Protein AF-A4JDG5-F1 (afdb_monomer_lite)

pLDDT: mean 88.94, std 6.56, range [57.28, 94.75]

Structure (mmCIF, N/CA/C/O backbone):
data_AF-A4JDG5-F1
#
_entry.id   AF-A4JDG5-F1
#
loop_
_atom_site.group_PDB
_atom_site.id
_atom_site.type_symbol
_atom_site.label_atom_id
_atom_site.label_alt_id
_atom_site.label_comp_id
_atom_site.label_asym_id
_atom_site.label_entity_id
_atom_site.label_seq_id
_atom_site.pdbx_PDB_ins_code
_atom_site.Cartn_x
_atom_site.Cartn_y
_atom_site.Cartn_z
_atom_site.occupancy
_atom_site.B_iso_or_equiv
_atom_site.auth_seq_id
_atom_site.auth_comp_id
_atom_site.auth_asym_id
_atom_site.auth_atom_id
_atom_site.pdbx_PDB_model_num
ATOM 1 N N . MET A 1 1 ? -7.821 -7.306 7.625 1.00 86.19 1 MET A N 1
ATOM 2 C CA . MET A 1 1 ? -7.073 -8.403 6.932 1.00 86.19 1 MET A CA 1
ATOM 3 C C . MET A 1 1 ? -5.574 -8.103 6.978 1.00 86.19 1 MET A C 1
ATOM 5 O O . MET A 1 1 ? -5.207 -6.957 6.794 1.00 86.19 1 MET A O 1
ATOM 9 N N . ILE A 1 2 ? -4.675 -9.073 7.212 1.00 88.75 2 ILE A N 1
ATOM 10 C CA . ILE A 1 2 ? -3.222 -8.779 7.216 1.00 88.75 2 ILE A CA 1
ATOM 11 C C . ILE A 1 2 ? -2.649 -8.882 5.800 1.00 88.75 2 ILE A C 1
ATOM 13 O O . ILE A 1 2 ? -2.760 -9.921 5.151 1.00 88.75 2 ILE A O 1
ATOM 17 N N . ILE A 1 3 ? -1.990 -7.817 5.350 1.00 89.62 3 ILE A N 1
ATOM 18 C CA . ILE A 1 3 ? -1.336 -7.707 4.048 1.00 89.62 3 ILE A CA 1
ATOM 19 C C . ILE A 1 3 ? 0.156 -7.412 4.222 1.00 89.62 3 ILE A C 1
ATOM 21 O O . ILE A 1 3 ? 0.556 -6.561 5.016 1.00 89.62 3 ILE A O 1
ATOM 25 N N . LYS A 1 4 ? 1.002 -8.128 3.473 1.00 90.25 4 LYS A N 1
ATOM 26 C CA . LYS A 1 4 ? 2.435 -7.819 3.385 1.00 90.25 4 LYS A CA 1
ATOM 27 C C . LYS A 1 4 ? 2.638 -6.647 2.432 1.00 90.25 4 LYS A C 1
ATOM 29 O O . LYS A 1 4 ? 2.216 -6.734 1.284 1.00 90.25 4 LYS A O 1
ATOM 34 N N . LEU A 1 5 ? 3.284 -5.591 2.916 1.00 87.12 5 LEU A N 1
ATOM 35 C CA . LEU A 1 5 ? 3.650 -4.423 2.117 1.00 87.12 5 LEU A CA 1
ATOM 36 C C . LEU A 1 5 ? 4.968 -4.661 1.378 1.00 87.12 5 LEU A C 1
ATOM 38 O O . LEU A 1 5 ? 5.085 -4.352 0.199 1.00 87.12 5 LEU A O 1
ATOM 42 N N . ASP A 1 6 ? 5.938 -5.259 2.067 1.00 85.38 6 ASP A N 1
ATOM 43 C CA . ASP A 1 6 ? 7.215 -5.696 1.510 1.00 85.38 6 ASP A CA 1
ATOM 44 C C . ASP A 1 6 ? 7.760 -6.890 2.310 1.00 85.38 6 ASP A C 1
ATOM 46 O O . ASP A 1 6 ? 7.069 -7.462 3.160 1.00 85.38 6 ASP A O 1
ATOM 50 N N . ARG A 1 7 ? 9.006 -7.288 2.040 1.00 83.38 7 ARG A N 1
ATOM 51 C CA . ARG A 1 7 ? 9.664 -8.425 2.696 1.00 83.38 7 ARG A CA 1
ATOM 52 C C . ARG A 1 7 ? 9.732 -8.304 4.224 1.00 83.38 7 ARG A C 1
ATOM 54 O O . ARG A 1 7 ? 9.709 -9.324 4.911 1.00 83.38 7 ARG A O 1
ATOM 61 N N . TYR A 1 8 ? 9.829 -7.088 4.749 1.00 85.75 8 TYR A N 1
ATOM 62 C CA . TYR A 1 8 ? 10.055 -6.805 6.165 1.00 85.75 8 TYR A CA 1
ATOM 63 C C . TYR A 1 8 ? 8.800 -6.326 6.890 1.00 85.75 8 TYR A C 1
ATOM 65 O O . TYR A 1 8 ? 8.754 -6.378 8.118 1.00 85.75 8 TYR A O 1
ATOM 73 N N . ARG A 1 9 ? 7.788 -5.847 6.158 1.00 87.81 9 ARG A N 1
ATOM 74 C CA . ARG A 1 9 ? 6.633 -5.153 6.738 1.00 87.81 9 ARG A CA 1
ATOM 75 C C . ARG A 1 9 ? 5.313 -5.791 6.322 1.00 87.81 9 ARG A C 1
ATOM 77 O O . ARG A 1 9 ? 5.039 -6.006 5.142 1.00 87.81 9 ARG A O 1
ATOM 84 N N . ALA A 1 10 ? 4.467 -6.039 7.314 1.00 90.12 10 ALA A N 1
ATOM 85 C CA . ALA A 1 10 ? 3.079 -6.442 7.142 1.00 90.12 10 ALA A CA 1
ATOM 86 C C . ALA A 1 10 ? 2.190 -5.560 8.017 1.00 90.12 10 ALA A C 1
ATOM 88 O O . ALA A 1 10 ? 2.573 -5.212 9.133 1.00 90.12 10 ALA A O 1
ATOM 89 N N . VAL A 1 11 ? 1.013 -5.206 7.513 1.00 90.06 11 VAL A N 1
ATOM 90 C CA . VAL A 1 11 ? 0.059 -4.334 8.204 1.00 90.06 11 VAL A CA 1
ATOM 91 C C . VAL A 1 11 ? -1.334 -4.943 8.169 1.00 90.06 11 VAL A C 1
ATOM 93 O O . VAL A 1 11 ? -1.664 -5.722 7.274 1.00 90.06 11 VAL A O 1
ATOM 96 N N . ASN A 1 12 ? -2.161 -4.590 9.150 1.00 91.94 12 ASN A N 1
ATOM 97 C CA . ASN A 1 12 ? -3.587 -4.882 9.089 1.00 91.94 12 ASN A CA 1
ATOM 98 C C . ASN A 1 12 ? -4.281 -3.810 8.236 1.00 91.94 12 ASN A C 1
ATOM 100 O O . ASN A 1 12 ? -4.087 -2.624 8.490 1.00 91.94 12 ASN A O 1
ATOM 104 N N . THR A 1 13 ? -5.080 -4.216 7.250 1.00 89.50 13 THR A N 1
ATOM 105 C CA . THR A 1 13 ? -5.809 -3.315 6.342 1.00 89.50 13 THR A CA 1
ATOM 106 C C . THR A 1 13 ? -6.767 -2.394 7.089 1.00 89.50 13 THR A C 1
ATOM 108 O O . THR A 1 13 ? -6.876 -1.231 6.727 1.00 89.50 13 THR A O 1
AT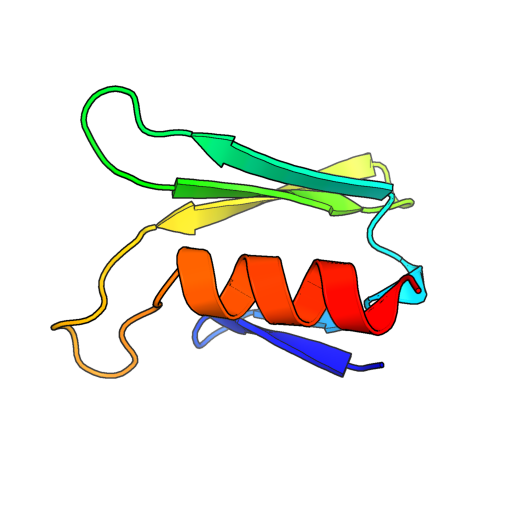OM 111 N N . ASP A 1 14 ? -7.361 -2.858 8.191 1.00 90.81 14 ASP A N 1
ATOM 112 C CA . ASP A 1 14 ? -8.202 -2.045 9.080 1.00 90.81 14 ASP A CA 1
ATOM 113 C C . ASP A 1 14 ? -7.454 -0.869 9.726 1.00 90.81 14 ASP A C 1
ATOM 115 O O . ASP A 1 14 ? -8.062 0.103 10.161 1.00 90.81 14 ASP A O 1
ATOM 119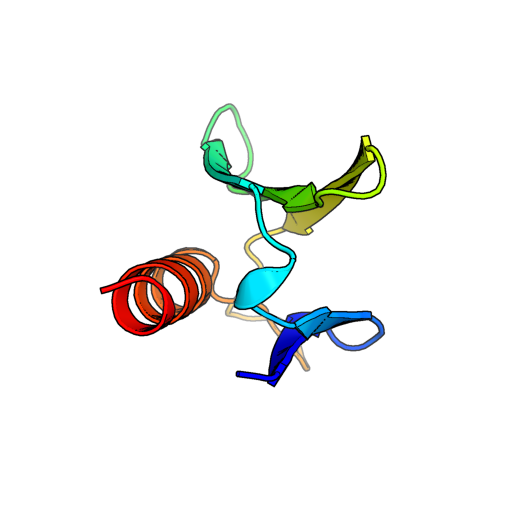 N N . HIS A 1 15 ? -6.124 -0.946 9.816 1.00 92.56 15 HIS A N 1
ATOM 120 C CA . HIS A 1 15 ? -5.302 0.128 10.374 1.00 92.56 15 HIS A CA 1
ATOM 121 C C . HIS A 1 15 ? -4.809 1.099 9.298 1.00 92.56 15 HIS A C 1
ATOM 123 O O . HIS A 1 15 ? -4.144 2.078 9.640 1.00 92.56 15 HIS A O 1
ATOM 129 N N . ILE A 1 16 ? -5.084 0.836 8.018 1.00 93.12 16 ILE A N 1
ATOM 130 C CA . ILE A 1 16 ? -4.713 1.717 6.913 1.00 93.12 16 ILE A CA 1
ATOM 131 C C . ILE A 1 16 ? -5.767 2.818 6.808 1.00 93.12 16 ILE A C 1
ATOM 133 O O . ILE A 1 16 ? -6.933 2.559 6.537 1.00 93.12 16 ILE A O 1
ATOM 137 N N . VAL A 1 17 ? -5.341 4.062 6.999 1.00 93.75 17 VAL A N 1
ATOM 138 C CA . VAL A 1 17 ? -6.193 5.250 6.850 1.00 93.75 17 VAL A CA 1
ATOM 139 C C . VAL A 1 17 ? -6.234 5.701 5.399 1.00 93.75 17 VAL A C 1
ATOM 141 O O . VAL A 1 17 ? -7.273 6.123 4.902 1.00 93.75 17 VAL A O 1
ATOM 144 N N . SER A 1 18 ? -5.099 5.628 4.707 1.00 93.25 18 SER A N 1
ATOM 145 C CA . SER A 1 18 ? -5.035 5.925 3.283 1.00 93.25 18 SER A CA 1
ATOM 146 C C . SER A 1 18 ? -3.914 5.154 2.610 1.00 93.25 18 SER A C 1
ATOM 148 O O . SER A 1 18 ? -2.877 4.865 3.208 1.00 93.25 18 SER A O 1
ATOM 150 N N . ALA A 1 19 ? -4.131 4.837 1.341 1.00 93.31 19 ALA A N 1
ATOM 151 C CA . ALA A 1 19 ? -3.113 4.330 0.446 1.00 93.31 19 ALA A CA 1
ATOM 152 C C . ALA A 1 19 ? -3.138 5.188 -0.824 1.00 93.31 19 ALA A C 1
ATOM 154 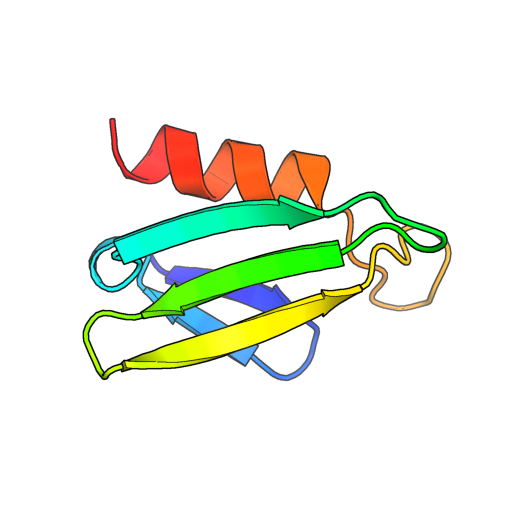O O . ALA A 1 19 ? -4.209 5.573 -1.296 1.00 93.31 19 ALA A O 1
ATOM 155 N N . LYS A 1 20 ? -1.972 5.540 -1.360 1.00 94.62 20 LYS A N 1
ATOM 156 C CA . LYS A 1 20 ? -1.853 6.328 -2.588 1.00 94.62 20 LYS A CA 1
ATOM 157 C C . LYS A 1 20 ? -0.640 5.876 -3.382 1.00 94.62 20 LYS A C 1
ATOM 159 O O . LYS A 1 20 ? 0.441 5.717 -2.826 1.00 94.62 20 LYS A O 1
ATOM 164 N N . ILE A 1 21 ? -0.818 5.729 -4.690 1.00 94.44 21 ILE A N 1
ATOM 165 C CA . ILE A 1 21 ? 0.295 5.509 -5.610 1.00 94.44 21 ILE A CA 1
ATOM 166 C C . ILE A 1 21 ? 0.868 6.870 -6.019 1.00 94.44 21 ILE A C 1
ATOM 168 O O . ILE A 1 21 ? 0.140 7.754 -6.477 1.00 94.44 21 ILE A O 1
ATOM 172 N N . ASP A 1 22 ? 2.172 7.032 -5.837 1.00 93.56 22 ASP A N 1
ATOM 173 C CA . ASP A 1 22 ? 2.955 8.186 -6.262 1.00 93.56 22 ASP A CA 1
ATOM 174 C C . ASP A 1 22 ? 3.880 7.760 -7.405 1.00 93.56 22 ASP A C 1
ATOM 176 O O . ASP A 1 22 ? 4.636 6.803 -7.267 1.00 93.56 22 ASP A O 1
ATOM 180 N N . THR A 1 23 ? 3.790 8.432 -8.553 1.00 90.38 23 THR A N 1
ATOM 181 C CA . THR A 1 23 ? 4.513 8.047 -9.782 1.00 90.38 23 THR A CA 1
ATOM 182 C C . THR A 1 23 ? 5.508 9.111 -10.236 1.00 90.38 23 THR A C 1
ATOM 184 O O . THR A 1 23 ? 5.844 9.185 -11.420 1.00 90.38 23 THR A O 1
ATOM 187 N N . TYR A 1 24 ? 5.931 10.005 -9.339 1.00 84.38 24 TYR A N 1
ATOM 188 C CA . TYR A 1 24 ? 6.831 11.088 -9.710 1.00 84.38 24 TYR A CA 1
ATOM 189 C C . TYR A 1 24 ? 8.286 10.597 -9.743 1.00 84.38 24 TYR A C 1
ATOM 191 O O . TYR A 1 24 ? 8.972 10.546 -8.722 1.00 84.38 24 TYR A O 1
ATOM 199 N N . GLY A 1 25 ? 8.755 10.243 -10.942 1.00 84.75 25 GLY A N 1
ATOM 200 C CA . GLY A 1 25 ? 10.081 9.669 -11.181 1.00 84.75 25 GLY A CA 1
ATOM 201 C C . GLY A 1 25 ? 10.055 8.149 -11.054 1.00 84.75 25 GLY A C 1
ATOM 202 O O . GLY A 1 25 ? 9.916 7.454 -12.057 1.00 84.75 25 GLY A O 1
ATOM 203 N N . ASP A 1 26 ? 10.138 7.653 -9.823 1.00 85.88 26 ASP A N 1
ATOM 204 C CA . ASP A 1 26 ? 9.928 6.241 -9.500 1.00 85.88 26 ASP A CA 1
ATOM 205 C C . ASP A 1 26 ? 8.489 6.020 -9.016 1.00 85.88 26 ASP A C 1
ATOM 207 O O . ASP A 1 26 ? 7.823 6.933 -8.523 1.00 85.88 26 ASP A O 1
ATOM 211 N N . THR A 1 27 ? 7.996 4.789 -9.147 1.00 92.19 27 THR A N 1
ATOM 212 C CA . THR A 1 27 ? 6.652 4.430 -8.678 1.00 92.19 27 THR A CA 1
ATOM 213 C C . THR A 1 27 ? 6.726 3.919 -7.240 1.00 92.19 27 THR A C 1
ATOM 215 O O . THR A 1 27 ? 7.462 2.978 -6.947 1.00 92.19 27 THR A O 1
ATOM 218 N N . TYR A 1 28 ? 5.940 4.512 -6.344 1.00 93.00 28 TYR A N 1
ATOM 219 C CA . TYR A 1 28 ? 5.829 4.135 -4.938 1.00 93.00 28 TYR A CA 1
ATOM 220 C C . TYR A 1 28 ? 4.367 3.994 -4.508 1.00 93.00 28 TYR A C 1
ATOM 222 O O . TYR A 1 28 ? 3.478 4.639 -5.056 1.00 93.00 28 TYR A O 1
ATOM 230 N N . LEU A 1 29 ? 4.132 3.190 -3.476 1.00 93.88 29 LEU A N 1
ATOM 231 C CA . LEU A 1 29 ? 2.907 3.181 -2.689 1.00 93.88 29 LEU A CA 1
ATOM 232 C C . LEU A 1 29 ? 3.179 3.825 -1.332 1.00 93.88 29 LEU A C 1
ATOM 234 O O . LEU A 1 29 ? 3.977 3.309 -0.547 1.00 93.88 29 LEU A O 1
ATOM 238 N N . ASP A 1 30 ? 2.486 4.919 -1.053 1.00 94.00 30 ASP A N 1
ATOM 239 C CA . ASP A 1 30 ? 2.438 5.546 0.259 1.00 94.00 30 ASP A CA 1
ATOM 240 C C . ASP A 1 30 ? 1.220 5.024 1.025 1.00 94.00 30 ASP A C 1
ATOM 242 O O . ASP A 1 30 ? 0.082 5.157 0.575 1.00 94.00 30 ASP A O 1
ATOM 246 N N . VAL A 1 31 ? 1.461 4.436 2.194 1.00 94.12 31 VAL A N 1
ATOM 247 C CA . VAL A 1 31 ? 0.445 3.896 3.101 1.00 94.12 31 VAL A CA 1
ATOM 248 C C . VAL A 1 31 ? 0.506 4.672 4.411 1.00 94.12 31 VAL A C 1
ATOM 250 O O . VAL A 1 31 ? 1.537 4.680 5.083 1.00 94.12 31 VAL A O 1
ATOM 253 N N . ALA A 1 32 ? -0.588 5.322 4.791 1.00 94.75 32 ALA A N 1
ATOM 254 C CA . ALA A 1 32 ? -0.728 5.976 6.085 1.00 94.75 32 ALA A CA 1
ATOM 255 C C . ALA A 1 32 ? -1.523 5.081 7.036 1.00 94.75 32 ALA A C 1
ATOM 257 O O . ALA A 1 32 ? -2.625 4.638 6.709 1.00 94.75 32 ALA A O 1
ATOM 258 N N . LEU A 1 33 ? -0.972 4.838 8.221 1.00 93.25 33 LEU A N 1
ATOM 259 C CA . LEU A 1 33 ? -1.609 4.055 9.270 1.00 93.25 33 LEU A CA 1
ATOM 260 C C . LEU A 1 33 ? -2.309 4.954 10.293 1.00 93.25 33 LEU A C 1
ATOM 262 O O . LEU A 1 33 ? -1.933 6.109 10.498 1.00 93.25 33 LEU A O 1
ATOM 266 N N . MET A 1 34 ? -3.287 4.395 11.006 1.00 93.50 34 MET A N 1
ATOM 267 C CA . MET A 1 34 ? -4.033 5.087 12.066 1.00 93.50 34 MET A CA 1
ATOM 268 C C . MET A 1 34 ? -3.153 5.526 13.242 1.00 93.50 34 MET A C 1
ATOM 270 O O . MET A 1 34 ? -3.505 6.442 13.976 1.00 93.50 34 MET A O 1
ATOM 274 N N . THR A 1 35 ? -1.987 4.896 13.404 1.00 90.88 35 THR A N 1
ATOM 275 C CA . THR A 1 35 ? -0.971 5.276 14.395 1.00 90.88 35 THR A CA 1
ATOM 276 C C . THR A 1 35 ? -0.250 6.579 14.038 1.00 90.88 35 THR A C 1
ATOM 278 O O . THR A 1 35 ? 0.513 7.093 14.851 1.00 90.88 35 THR A O 1
ATOM 281 N N . GLY A 1 36 ? -0.459 7.109 12.828 1.00 90.88 36 GLY A N 1
ATOM 282 C CA . GLY A 1 36 ? 0.283 8.238 12.268 1.00 90.88 36 GLY A CA 1
ATOM 283 C C . GLY A 1 36 ? 1.553 7.830 11.512 1.00 90.88 36 GLY A C 1
ATOM 284 O O . GLY A 1 36 ? 2.194 8.685 10.900 1.00 90.88 36 GLY A O 1
ATOM 285 N N . GLU A 1 37 ? 1.911 6.541 11.513 1.00 92.81 37 GLU A N 1
ATOM 286 C CA . GLU A 1 37 ? 3.041 6.026 10.741 1.00 92.81 37 GLU A CA 1
ATOM 287 C C . GLU A 1 37 ? 2.756 6.095 9.233 1.00 92.81 37 GLU A C 1
ATOM 28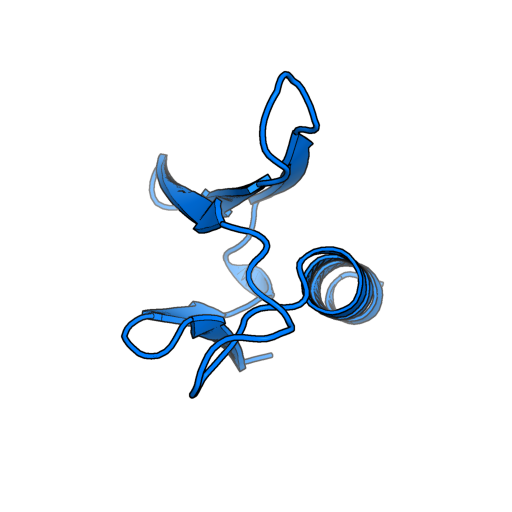9 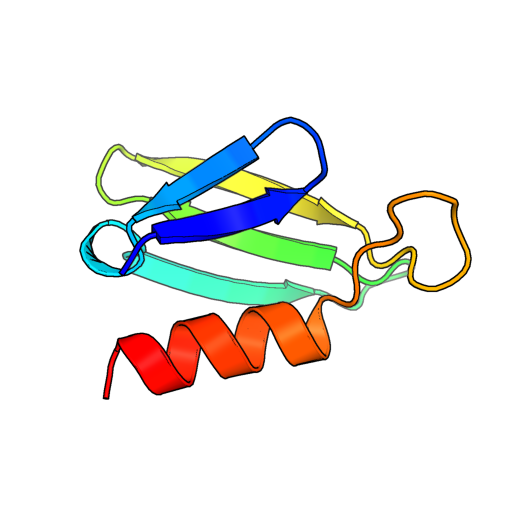O O . GLU A 1 37 ? 1.651 5.795 8.775 1.00 92.81 37 GLU A O 1
ATOM 294 N N . LYS A 1 38 ? 3.769 6.487 8.453 1.00 93.19 38 LYS A N 1
ATOM 295 C CA . LYS A 1 38 ? 3.711 6.530 6.989 1.00 93.19 38 LYS A CA 1
ATOM 296 C C . LYS A 1 38 ? 4.744 5.576 6.416 1.00 93.19 38 LYS A C 1
ATOM 298 O O . LYS A 1 38 ? 5.943 5.748 6.636 1.00 93.19 38 LYS A O 1
ATOM 303 N N . ILE A 1 39 ? 4.276 4.590 5.668 1.00 92.69 39 ILE A N 1
ATOM 304 C CA . ILE A 1 39 ? 5.103 3.565 5.046 1.00 92.69 39 ILE A CA 1
ATOM 305 C C . ILE A 1 39 ? 5.147 3.833 3.549 1.00 92.69 39 ILE A C 1
ATOM 307 O O . ILE A 1 39 ? 4.111 3.866 2.894 1.00 92.69 39 ILE A O 1
ATOM 311 N N . ARG A 1 40 ? 6.358 3.979 3.010 1.00 92.38 40 ARG A N 1
ATOM 312 C CA . ARG A 1 40 ? 6.596 4.087 1.571 1.00 92.38 40 ARG A CA 1
ATOM 313 C C . ARG A 1 40 ? 7.188 2.790 1.038 1.00 92.38 40 ARG A C 1
ATOM 315 O O . ARG A 1 40 ? 8.168 2.275 1.590 1.00 92.38 40 ARG A O 1
ATOM 322 N N . VAL A 1 41 ? 6.590 2.271 -0.027 1.00 91.56 41 VAL A N 1
ATOM 323 C CA . VAL A 1 41 ? 6.951 1.001 -0.662 1.00 91.56 41 VAL A CA 1
ATOM 324 C C . VAL A 1 41 ? 7.271 1.251 -2.128 1.00 91.56 41 VAL A C 1
ATOM 326 O O . VAL A 1 41 ? 6.455 1.817 -2.843 1.00 91.56 41 VAL A O 1
ATOM 329 N N . GLY A 1 42 ? 8.461 0.862 -2.581 1.00 91.56 42 GLY A N 1
ATOM 330 C CA . GLY A 1 42 ? 8.872 1.035 -3.978 1.00 91.56 42 GLY A CA 1
ATOM 331 C C . GLY A 1 42 ? 8.290 -0.029 -4.900 1.00 91.56 42 GLY A C 1
ATOM 332 O O . GLY A 1 42 ? 8.146 -1.186 -4.508 1.00 91.56 42 GLY A O 1
ATOM 333 N N . HIS A 1 43 ? 7.993 0.354 -6.138 1.00 91.88 43 HIS A N 1
ATOM 334 C CA . HIS A 1 43 ? 7.591 -0.569 -7.189 1.00 91.88 43 HIS A CA 1
ATOM 335 C C . HIS A 1 43 ? 8.815 -1.255 -7.791 1.00 91.88 43 HIS A C 1
ATOM 337 O O . HIS A 1 43 ? 9.565 -0.669 -8.568 1.00 91.88 43 HIS A O 1
ATOM 343 N N . THR A 1 44 ? 9.017 -2.515 -7.431 1.00 88.31 44 THR A N 1
ATOM 344 C CA . THR A 1 44 ? 10.181 -3.307 -7.848 1.00 88.31 44 THR A CA 1
ATOM 345 C C . THR A 1 44 ? 9.769 -4.704 -8.319 1.00 88.31 44 THR A C 1
ATOM 347 O O . THR A 1 44 ? 10.343 -5.693 -7.871 1.00 88.31 44 THR A O 1
ATOM 350 N N . PRO A 1 45 ? 8.790 -4.847 -9.234 1.00 83.62 45 PRO A N 1
ATOM 351 C CA . PRO A 1 45 ? 8.161 -6.138 -9.545 1.00 83.62 45 PRO A CA 1
ATOM 352 C C . PRO A 1 45 ? 9.128 -7.180 -10.132 1.00 83.62 45 PRO A C 1
ATOM 354 O O . PRO A 1 45 ? 8.826 -8.370 -10.125 1.00 83.62 45 PRO A O 1
ATOM 357 N N . HIS A 1 46 ? 10.291 -6.749 -10.629 1.00 82.50 46 HIS A N 1
ATOM 358 C CA . HIS A 1 46 ? 11.313 -7.607 -11.235 1.00 82.50 46 HIS A CA 1
ATOM 359 C C . HIS A 1 46 ? 12.475 -7.963 -10.290 1.00 82.50 46 HIS A C 1
ATOM 361 O O . HIS A 1 46 ? 13.425 -8.624 -10.708 1.00 82.50 46 HIS A O 1
ATOM 367 N N . CYS A 1 47 ? 12.424 -7.540 -9.026 1.00 78.75 47 CYS A N 1
ATOM 368 C CA . CYS A 1 47 ? 13.406 -7.922 -8.014 1.00 78.75 47 CYS A CA 1
ATOM 369 C C . CYS A 1 47 ? 13.016 -9.241 -7.322 1.00 78.75 47 CYS A C 1
ATOM 371 O O . CYS A 1 47 ? 11.852 -9.638 -7.307 1.00 78.75 47 CYS A O 1
ATOM 373 N N . TYR A 1 48 ? 13.991 -9.922 -6.715 1.00 57.28 48 TYR A N 1
ATOM 374 C CA . TYR A 1 48 ? 13.711 -11.037 -5.806 1.00 57.28 48 TYR A CA 1
ATOM 375 C C . TYR A 1 48 ? 12.982 -10.482 -4.567 1.00 57.28 48 TYR A C 1
ATOM 377 O O . TYR A 1 48 ? 13.502 -9.563 -3.937 1.00 57.28 48 TYR A O 1
ATOM 385 N N . ASP A 1 49 ? 11.777 -10.986 -4.268 1.00 66.31 49 ASP A N 1
ATOM 386 C CA . ASP A 1 49 ? 10.785 -10.369 -3.356 1.00 66.31 49 ASP A CA 1
ATOM 387 C C . ASP A 1 49 ? 10.200 -9.023 -3.845 1.00 66.31 49 ASP A C 1
ATOM 389 O O . ASP A 1 49 ? 9.797 -8.170 -3.052 1.00 66.31 49 ASP A O 1
ATOM 393 N N . GLY A 1 50 ? 10.159 -8.829 -5.163 1.00 77.69 50 GLY A N 1
ATOM 394 C CA . GLY A 1 50 ? 9.686 -7.613 -5.808 1.00 77.69 50 GLY A CA 1
ATOM 395 C C . GLY A 1 50 ? 8.254 -7.222 -5.453 1.00 77.69 50 GLY A C 1
ATOM 396 O O . GLY A 1 50 ? 7.358 -8.068 -5.390 1.00 77.69 50 GLY A O 1
ATOM 397 N N . VAL A 1 51 ? 8.026 -5.922 -5.252 1.00 87.00 51 VAL A N 1
ATOM 398 C CA . VAL A 1 51 ? 6.701 -5.400 -4.904 1.00 87.00 51 VAL A CA 1
ATOM 399 C C . VAL A 1 51 ? 6.013 -4.790 -6.120 1.00 87.00 51 VAL A C 1
ATOM 401 O O . VAL A 1 51 ? 6.483 -3.829 -6.733 1.00 87.00 51 VAL A O 1
ATOM 404 N N . ASP A 1 52 ? 4.842 -5.334 -6.439 1.00 91.31 52 ASP A N 1
ATOM 405 C CA . ASP A 1 52 ? 3.899 -4.733 -7.373 1.00 91.31 52 ASP A CA 1
ATOM 406 C C . ASP A 1 52 ? 2.931 -3.828 -6.601 1.00 91.31 52 ASP A C 1
ATOM 408 O O . ASP A 1 52 ? 1.998 -4.305 -5.949 1.00 91.31 52 ASP A O 1
ATOM 412 N N . VAL A 1 53 ? 3.174 -2.516 -6.652 1.00 92.69 53 VAL A N 1
ATOM 413 C CA . VAL A 1 53 ? 2.403 -1.531 -5.888 1.00 92.69 53 VAL A CA 1
ATOM 414 C C . VAL A 1 53 ? 0.961 -1.408 -6.369 1.00 92.69 53 VAL A C 1
ATOM 416 O O . VAL A 1 53 ? 0.099 -1.074 -5.564 1.00 92.69 53 VAL A O 1
ATOM 419 N N . TYR A 1 54 ? 0.675 -1.720 -7.637 1.00 93.12 54 TYR A N 1
ATOM 420 C CA . TYR A 1 54 ? -0.680 -1.662 -8.183 1.00 93.12 54 TYR A CA 1
ATOM 421 C C . TYR A 1 54 ? -1.524 -2.815 -7.652 1.00 93.12 54 TYR A C 1
ATOM 423 O O . TYR A 1 54 ? -2.618 -2.596 -7.139 1.00 93.12 54 TYR A O 1
ATOM 431 N N . LYS A 1 55 ? -0.984 -4.040 -7.682 1.00 91.75 55 LYS A N 1
ATOM 432 C CA . LYS A 1 55 ? -1.647 -5.204 -7.069 1.00 91.75 55 LYS A CA 1
ATOM 433 C C . LYS A 1 55 ? -1.774 -5.061 -5.559 1.00 91.75 55 LYS A C 1
ATOM 435 O O . LYS A 1 55 ? -2.737 -5.546 -4.972 1.00 91.75 55 LYS A O 1
ATOM 440 N N . LEU A 1 56 ? -0.780 -4.449 -4.919 1.00 91.81 56 LEU A N 1
ATOM 441 C CA . LEU A 1 56 ? -0.811 -4.201 -3.485 1.00 91.81 56 LEU A CA 1
ATOM 442 C C . LEU A 1 56 ? -1.911 -3.195 -3.128 1.00 91.81 56 LEU A C 1
ATOM 444 O O . LEU A 1 56 ? -2.676 -3.448 -2.204 1.00 91.81 56 LEU A O 1
ATOM 448 N N . PHE A 1 57 ? -2.014 -2.102 -3.884 1.00 93.19 57 PHE A N 1
ATOM 449 C CA . PHE A 1 57 ? -3.064 -1.101 -3.728 1.00 93.19 57 PHE A CA 1
ATOM 450 C C . PHE A 1 57 ? -4.461 -1.696 -3.934 1.00 93.19 57 PHE A C 1
ATOM 452 O O . PHE A 1 57 ? -5.308 -1.541 -3.063 1.00 93.19 57 PHE A O 1
ATOM 459 N N . ASP A 1 58 ? -4.662 -2.458 -5.011 1.00 93.00 58 ASP A N 1
ATOM 460 C CA . ASP A 1 58 ? -5.924 -3.147 -5.311 1.00 93.00 58 ASP A CA 1
ATOM 461 C C . ASP A 1 58 ? -6.386 -4.040 -4.148 1.00 93.00 58 ASP A C 1
ATOM 463 O O . ASP A 1 58 ? -7.526 -3.956 -3.701 1.00 93.00 58 ASP A O 1
ATOM 467 N N . ARG A 1 59 ? -5.465 -4.811 -3.552 1.00 91.81 5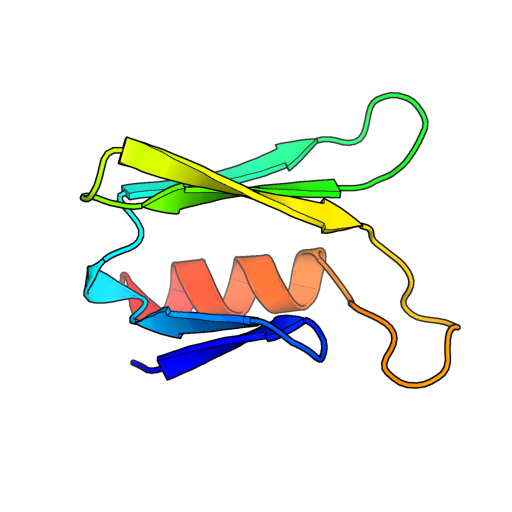9 ARG A N 1
ATOM 468 C CA . ARG A 1 59 ? -5.755 -5.631 -2.364 1.00 91.81 59 ARG A CA 1
ATOM 469 C C . ARG A 1 59 ? -6.105 -4.818 -1.124 1.00 91.81 59 ARG A C 1
ATOM 471 O O . ARG A 1 59 ? -6.874 -5.305 -0.302 1.00 91.81 59 ARG A O 1
ATOM 478 N N . ILE A 1 60 ? -5.497 -3.645 -0.939 1.00 91.12 60 ILE A N 1
ATOM 479 C CA . ILE A 1 60 ? -5.834 -2.757 0.181 1.00 91.12 60 ILE A CA 1
ATOM 480 C C . ILE A 1 60 ? -7.254 -2.233 -0.016 1.00 91.12 60 ILE A C 1
ATOM 482 O O . ILE A 1 60 ? -8.056 -2.341 0.904 1.00 91.12 60 ILE A O 1
ATOM 486 N N . THR A 1 61 ? -7.573 -1.735 -1.212 1.00 90.12 61 THR A N 1
ATOM 487 C CA . THR A 1 61 ? -8.900 -1.205 -1.540 1.00 90.12 61 THR A CA 1
ATOM 488 C C . THR A 1 61 ? -9.980 -2.277 -1.423 1.00 90.12 61 THR A C 1
ATOM 490 O O . THR A 1 61 ? -10.951 -2.067 -0.709 1.00 90.12 61 THR A O 1
ATOM 493 N N . ALA A 1 62 ? -9.764 -3.460 -2.002 1.00 90.31 62 ALA A N 1
ATOM 494 C CA . ALA A 1 62 ? -10.709 -4.575 -1.925 1.00 90.31 62 ALA A CA 1
ATOM 495 C C . ALA A 1 62 ? -10.925 -5.104 -0.494 1.00 90.31 62 ALA A C 1
ATOM 497 O O . ALA A 1 62 ? -11.910 -5.782 -0.232 1.00 90.31 62 ALA A O 1
ATOM 498 N N . ALA A 1 63 ? -9.996 -4.841 0.431 1.00 87.12 63 ALA A N 1
ATOM 499 C CA . ALA A 1 63 ? -10.134 -5.208 1.840 1.00 87.12 63 ALA A CA 1
ATOM 500 C C . ALA A 1 63 ? -10.803 -4.117 2.697 1.00 87.12 63 ALA A C 1
ATOM 502 O O . ALA A 1 63 ? -10.989 -4.338 3.895 1.00 87.12 63 ALA A O 1
ATOM 503 N N . GLN A 1 64 ? -11.078 -2.943 2.122 1.00 81.31 64 GLN A N 1
ATOM 504 C CA . GLN A 1 64 ? -11.769 -1.820 2.764 1.00 81.31 64 GLN A CA 1
ATOM 505 C C . GLN A 1 64 ? -13.213 -1.637 2.261 1.00 81.31 64 GLN A C 1
ATOM 507 O O . GLN A 1 64 ? -13.951 -0.858 2.864 1.00 81.31 64 GLN A O 1
ATOM 512 N N . GLU A 1 65 ? -13.597 -2.334 1.187 1.00 73.62 65 GLU A N 1
ATOM 513 C CA . GLU A 1 65 ? -14.990 -2.509 0.737 1.00 73.62 65 GLU A CA 1
ATOM 514 C C . GLU A 1 65 ? -15.725 -3.576 1.563 1.00 73.62 65 GLU A C 1
ATOM 516 O O . GLU A 1 65 ? -16.920 -3.350 1.865 1.00 73.62 65 GLU A O 1
#

Organism: Burkholderia vietnamiensis (strain G4 / LMG 22486) (NCBI:txid269482)

Radius of gyration: 11.09 Å; chains: 1; bounding box: 29×22×26 Å

Secondary structure (DSSP, 8-state):
-EEE-SSS-EEEGGGEEEEEEE-SSS-EEEEEETTS-EEEEE--TTSTT---HHHHHHHHHHTT-

Sequence (65 aa):
MIIKLDRYRAVNTDHIVSAKIDTYGDTYLDVALMTGEKIRVGHTPHCYDGVDVYKLFDRITAAQE

Foldseek 3Di:
DWDALFPVDIDDLVQWPDWDWDPDPFTWIWTAGVVRDIDIGGQACPDDRGDHSVVRVVVSVVVVD